Protein AF-X0SDC7-F1 (afdb_monomer_lite)

pLDDT: mean 95.37, std 5.28, range [56.97, 98.69]

Radius of gyration: 13.42 Å; chains: 1; bounding box: 31×27×34 Å

Organism: NCBI:txid412755

InterPro domains:
  IPR004017 Cysteine-rich domain [PF02754] (42-88)

Secondary structure (DSSP, 8-state):
-HHHHHHHTSSSS---SGGGGGGGTTSTT--TTTT--S--SEEE---HHHHH-TTTTHHHHHHHHHHHHTT--EEE-GGGPPP-STHHHH-

Foldseek 3Di:
DQVVLCVQQLARPVDHLLQQLVLLVVAPDRDPCSLADPDWPEEDQCARCCRPPVVNVVPVNVVVVVCVVVVGTYGYPRSNHGHPCVVVVVD

Structure (mmCIF, N/CA/C/O backbone):
data_AF-X0SDC7-F1
#
_entry.id   AF-X0SDC7-F1
#
loop_
_atom_site.group_PDB
_atom_site.id
_atom_site.type_symbol
_atom_site.label_atom_id
_atom_site.label_alt_id
_atom_site.label_comp_id
_atom_site.label_asym_id
_atom_site.label_entity_id
_atom_site.label_seq_id
_atom_site.pdbx_PDB_ins_code
_atom_site.Cartn_x
_atom_site.Cartn_y
_atom_site.Cartn_z
_atom_site.occupancy
_atom_site.B_iso_or_equiv
_atom_site.auth_seq_id
_atom_site.auth_comp_id
_atom_site.auth_asym_id
_atom_site.auth_atom_id
_atom_site.pdbx_PDB_model_num
ATOM 1 N N . MET A 1 1 ? 11.239 -4.201 -19.722 1.00 85.25 1 MET A N 1
ATOM 2 C CA . MET A 1 1 ? 10.273 -3.218 -19.196 1.00 85.25 1 MET A CA 1
ATOM 3 C C . MET A 1 1 ? 9.684 -3.689 -17.875 1.00 85.25 1 MET A C 1
ATOM 5 O O . MET A 1 1 ? 10.160 -3.212 -16.869 1.00 85.25 1 MET A O 1
ATOM 9 N N . ILE A 1 2 ? 8.761 -4.667 -17.816 1.00 92.00 2 ILE A N 1
ATOM 10 C CA . ILE A 1 2 ? 8.203 -5.118 -16.514 1.00 92.00 2 ILE A CA 1
ATOM 11 C C . ILE A 1 2 ? 9.281 -5.700 -15.582 1.00 92.00 2 ILE A C 1
ATOM 13 O O . ILE A 1 2 ? 9.286 -5.387 -14.401 1.00 92.00 2 ILE A O 1
ATOM 17 N N . ARG A 1 3 ? 10.197 -6.530 -16.105 1.00 93.50 3 ARG A N 1
ATOM 18 C CA . ARG A 1 3 ? 11.325 -7.068 -15.322 1.00 93.50 3 ARG A CA 1
ATOM 19 C C . ARG A 1 3 ? 12.192 -5.951 -14.742 1.00 93.50 3 ARG A C 1
ATOM 21 O O . ARG A 1 3 ? 12.396 -5.934 -13.540 1.00 93.50 3 ARG A O 1
ATOM 28 N N . ASP A 1 4 ? 12.645 -5.041 -15.597 1.00 95.12 4 ASP A N 1
ATOM 29 C CA . ASP A 1 4 ? 13.520 -3.931 -15.205 1.00 95.12 4 ASP A CA 1
ATOM 30 C C . ASP A 1 4 ? 12.834 -3.044 -14.147 1.00 95.12 4 ASP A C 1
ATOM 32 O O . ASP A 1 4 ? 13.408 -2.792 -13.095 1.00 95.12 4 ASP A O 1
ATOM 36 N N . ASN A 1 5 ? 11.554 -2.697 -14.346 1.00 95.62 5 ASN A N 1
ATOM 37 C CA . ASN A 1 5 ? 10.773 -1.945 -13.358 1.00 95.62 5 ASN A CA 1
ATOM 38 C C . ASN A 1 5 ? 10.706 -2.673 -12.007 1.00 95.62 5 ASN A C 1
ATOM 40 O O . ASN A 1 5 ? 10.834 -2.042 -10.964 1.00 95.62 5 ASN A O 1
ATOM 44 N N . LEU A 1 6 ? 10.528 -3.996 -12.004 1.00 94.25 6 LEU A N 1
ATOM 45 C CA . LEU A 1 6 ? 10.484 -4.781 -10.769 1.00 94.25 6 LEU A CA 1
ATOM 46 C C . LEU A 1 6 ? 11.840 -4.856 -10.060 1.00 94.25 6 LEU A C 1
ATOM 48 O O . LEU A 1 6 ? 11.858 -4.931 -8.837 1.00 94.25 6 LEU A O 1
ATOM 52 N N . GLU A 1 7 ? 12.947 -4.851 -10.801 1.00 93.50 7 GLU A N 1
ATOM 53 C CA . GLU A 1 7 ? 14.302 -4.840 -10.238 1.00 93.50 7 GLU A CA 1
ATOM 54 C C . GLU A 1 7 ? 14.668 -3.473 -9.636 1.00 93.50 7 GLU A C 1
ATOM 56 O O . GLU A 1 7 ? 15.393 -3.425 -8.646 1.00 93.50 7 GLU A O 1
ATOM 61 N N . GLU A 1 8 ? 14.158 -2.376 -10.204 1.00 94.31 8 GLU A N 1
ATOM 62 C CA . GLU A 1 8 ? 14.486 -1.009 -9.769 1.00 94.31 8 GLU A CA 1
ATOM 63 C C . GLU A 1 8 ? 13.490 -0.443 -8.743 1.00 94.31 8 GLU A C 1
ATOM 65 O O . GLU A 1 8 ? 13.889 0.102 -7.718 1.00 94.31 8 GLU A O 1
ATOM 70 N N . SER A 1 9 ? 12.190 -0.587 -9.008 1.00 95.38 9 SER A N 1
ATOM 71 C CA . SER A 1 9 ? 11.093 0.069 -8.271 1.00 95.38 9 SER A CA 1
ATOM 72 C C . SER A 1 9 ? 10.196 -0.899 -7.497 1.00 95.38 9 SER A C 1
ATOM 74 O O . SER A 1 9 ? 9.279 -0.482 -6.793 1.00 95.38 9 SER A O 1
AT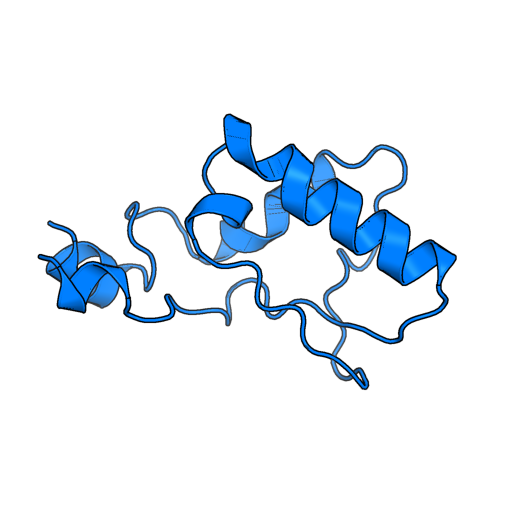OM 76 N N . HIS A 1 10 ? 10.421 -2.210 -7.639 1.00 96.12 10 HIS A N 1
ATOM 77 C CA . HIS A 1 10 ? 9.629 -3.262 -6.988 1.00 96.12 10 HIS A CA 1
ATOM 78 C C . HIS A 1 10 ? 8.130 -3.246 -7.354 1.00 96.12 10 HIS A C 1
ATOM 80 O O . HIS A 1 10 ? 7.321 -3.966 -6.759 1.00 96.12 10 HIS A O 1
ATOM 86 N N . ASN A 1 11 ? 7.741 -2.488 -8.384 1.00 96.12 11 ASN A N 1
ATOM 87 C CA . ASN A 1 11 ? 6.389 -2.418 -8.921 1.00 96.12 11 ASN A CA 1
ATOM 88 C C . ASN A 1 11 ? 6.396 -2.471 -10.459 1.00 96.12 11 ASN A C 1
ATOM 90 O O . ASN A 1 11 ? 7.437 -2.431 -11.109 1.00 96.12 11 ASN A O 1
ATOM 94 N N . VAL A 1 12 ? 5.220 -2.652 -11.062 1.00 95.38 12 VAL A N 1
ATOM 95 C CA . VAL A 1 12 ? 5.107 -2.863 -12.519 1.00 95.38 12 VAL A CA 1
ATOM 96 C C . VAL A 1 12 ? 5.159 -1.570 -13.326 1.00 95.38 12 VAL A C 1
ATOM 98 O O . VAL A 1 12 ? 5.392 -1.624 -14.534 1.00 95.38 12 VAL A O 1
ATOM 101 N N . PHE A 1 13 ? 4.913 -0.430 -12.683 1.00 94.94 13 PHE A N 1
ATOM 102 C CA . PHE A 1 13 ? 4.738 0.863 -13.334 1.00 94.94 13 PHE A CA 1
ATOM 103 C C . PHE A 1 13 ? 6.032 1.683 -13.365 1.00 94.94 13 PHE A C 1
ATOM 105 O O . PHE A 1 13 ? 6.169 2.521 -14.248 1.00 94.94 13 PHE A O 1
ATOM 112 N N . GLY A 1 14 ? 7.012 1.365 -12.512 1.00 95.50 14 GLY A N 1
ATOM 113 C CA . GLY A 1 14 ? 8.240 2.155 -12.398 1.00 95.50 14 GLY A CA 1
ATOM 114 C C . GLY A 1 14 ? 8.066 3.413 -11.543 1.00 95.50 14 GLY A C 1
ATOM 115 O O . GLY A 1 14 ? 8.922 4.287 -11.606 1.00 95.50 14 GLY A O 1
ATOM 116 N N . GLU A 1 15 ? 6.962 3.509 -10.797 1.00 96.44 15 GLU A N 1
ATOM 117 C CA . GLU A 1 15 ? 6.686 4.621 -9.876 1.00 96.44 15 GLU A CA 1
ATOM 118 C C . GLU A 1 15 ? 7.526 4.490 -8.602 1.00 96.44 15 GLU A C 1
ATOM 120 O O . GLU A 1 15 ? 8.058 3.410 -8.317 1.00 96.44 15 GLU A O 1
ATOM 125 N N . ASP A 1 16 ? 7.617 5.560 -7.816 1.00 96.56 16 ASP A N 1
ATOM 126 C CA . ASP A 1 16 ? 8.258 5.495 -6.506 1.00 96.56 16 ASP A CA 1
ATOM 127 C C . ASP A 1 16 ? 7.462 4.565 -5.569 1.00 96.56 16 ASP A C 1
ATOM 129 O O . ASP A 1 16 ? 6.224 4.543 -5.564 1.00 96.56 16 ASP A O 1
ATOM 133 N N . ASN A 1 17 ? 8.161 3.735 -4.790 1.00 94.75 17 ASN A N 1
ATOM 134 C CA . ASN A 1 17 ? 7.487 2.851 -3.843 1.00 94.75 17 ASN A CA 1
ATOM 135 C C . ASN A 1 17 ? 6.978 3.616 -2.612 1.00 94.75 17 ASN A C 1
ATOM 137 O O . ASN A 1 17 ? 6.014 3.156 -2.001 1.00 94.75 17 ASN A O 1
ATOM 141 N N . GLU A 1 18 ? 7.541 4.793 -2.312 1.00 95.50 18 GLU A N 1
ATOM 142 C CA . GLU A 1 18 ? 7.038 5.706 -1.272 1.00 95.50 18 GLU A CA 1
ATOM 143 C C . GLU A 1 18 ? 5.585 6.142 -1.562 1.00 95.50 18 GLU A C 1
ATOM 145 O O . GLU A 1 18 ? 4.745 6.167 -0.662 1.00 95.50 18 GLU A O 1
ATOM 150 N N . GLU A 1 19 ? 5.234 6.337 -2.839 1.00 95.44 19 GLU A N 1
ATOM 151 C CA . GLU A 1 19 ? 3.900 6.787 -3.276 1.00 95.44 19 GLU A CA 1
ATOM 152 C C . GLU A 1 19 ? 2.811 5.694 -3.155 1.00 95.44 19 GLU A C 1
ATOM 154 O O . GLU A 1 19 ? 1.620 5.917 -3.390 1.00 95.44 19 GLU A O 1
ATOM 159 N N . ARG A 1 20 ? 3.179 4.460 -2.787 1.00 96.75 20 ARG A N 1
ATOM 160 C CA . ARG A 1 20 ? 2.285 3.294 -2.871 1.00 96.75 20 ARG A CA 1
ATOM 161 C C . ARG A 1 20 ? 1.019 3.403 -2.018 1.00 96.75 20 ARG A C 1
ATOM 163 O O . ARG A 1 20 ? -0.005 2.803 -2.360 1.00 96.75 20 ARG A O 1
ATOM 170 N N . ALA A 1 21 ? 1.096 4.097 -0.887 1.00 97.44 21 ALA A N 1
ATOM 171 C CA . ALA A 1 21 ? -0.029 4.279 0.028 1.00 97.44 21 ALA A CA 1
ATOM 172 C C . ALA A 1 21 ? -0.741 5.632 -0.140 1.00 97.44 21 ALA A C 1
ATOM 174 O O . ALA A 1 21 ? -1.716 5.877 0.566 1.00 97.44 21 ALA A O 1
ATOM 175 N N . GLU A 1 22 ? -0.323 6.484 -1.082 1.00 96.38 22 GLU A N 1
ATOM 176 C CA . GLU A 1 22 ? -0.873 7.842 -1.239 1.00 96.38 22 GLU A CA 1
ATOM 177 C C . GLU A 1 22 ? -2.358 7.863 -1.603 1.00 96.38 22 GLU A C 1
ATOM 179 O O . GLU A 1 22 ? -3.062 8.813 -1.283 1.00 96.38 22 GLU A O 1
ATOM 184 N N . TRP A 1 23 ? -2.891 6.782 -2.180 1.00 96.88 23 TRP A N 1
ATOM 185 C CA . TRP A 1 23 ? -4.330 6.653 -2.433 1.00 96.88 23 TRP A CA 1
ATOM 186 C C . TRP A 1 23 ? -5.186 6.797 -1.162 1.00 96.88 23 TRP A C 1
ATOM 188 O O . TRP A 1 23 ? -6.380 7.082 -1.255 1.00 96.88 23 TRP A O 1
ATOM 198 N N . VAL A 1 24 ? -4.606 6.593 0.028 1.00 97.69 24 VAL A N 1
ATOM 199 C CA . VAL A 1 24 ? -5.286 6.829 1.308 1.00 97.69 24 VAL A CA 1
ATOM 200 C C . VAL A 1 24 ? -5.599 8.317 1.497 1.00 97.69 24 VAL A C 1
ATOM 202 O O . VAL A 1 24 ? -6.619 8.647 2.095 1.00 97.69 24 VAL A O 1
ATOM 205 N N . GLU A 1 25 ? -4.786 9.222 0.951 1.00 94.56 25 GLU A N 1
ATOM 206 C CA . GLU A 1 25 ? -5.000 10.673 1.030 1.00 94.56 25 GLU A CA 1
ATOM 207 C C . GLU A 1 25 ? -6.242 11.130 0.251 1.00 94.56 25 GLU A C 1
ATOM 209 O O . GLU A 1 25 ? -6.869 12.130 0.606 1.00 94.56 25 GLU A O 1
ATOM 214 N N . ASP A 1 26 ? -6.652 10.362 -0.763 1.00 93.38 26 ASP A N 1
ATOM 215 C CA . ASP A 1 26 ? -7.883 10.600 -1.524 1.00 93.38 26 ASP A CA 1
ATOM 216 C C . ASP A 1 26 ? -9.152 10.168 -0.763 1.00 93.38 26 ASP A C 1
ATOM 218 O O . ASP A 1 26 ? -10.280 10.408 -1.219 1.00 93.38 26 ASP A O 1
ATOM 222 N N . MET A 1 27 ? -9.009 9.526 0.402 1.00 95.81 27 MET A N 1
ATOM 223 C CA . MET A 1 27 ? -10.145 9.144 1.233 1.00 95.81 27 MET A CA 1
ATOM 224 C C . MET A 1 27 ? -10.759 10.358 1.923 1.00 95.81 27 MET A C 1
ATOM 226 O O . MET A 1 27 ? -10.081 11.209 2.494 1.00 95.81 27 MET A O 1
ATOM 230 N N . ARG A 1 28 ? -12.095 10.396 1.958 1.00 93.12 28 ARG A N 1
ATOM 231 C CA . ARG A 1 28 ? -12.840 11.462 2.641 1.00 93.12 28 ARG A CA 1
ATOM 232 C C . ARG A 1 28 ? -12.507 11.551 4.133 1.00 93.12 28 ARG A C 1
ATOM 234 O O . ARG A 1 28 ? -12.438 12.653 4.669 1.00 93.12 28 ARG A O 1
ATOM 241 N N . ASP A 1 29 ? -12.354 10.396 4.771 1.00 92.75 29 ASP A N 1
ATOM 242 C CA . ASP A 1 29 ? -12.144 10.245 6.209 1.00 92.75 29 ASP A CA 1
ATOM 243 C C . ASP A 1 29 ? -10.832 9.475 6.471 1.00 92.75 29 ASP A C 1
ATOM 245 O O . ASP A 1 29 ? -10.798 8.516 7.240 1.00 92.75 29 ASP A O 1
ATOM 249 N N . ALA A 1 30 ? -9.753 9.872 5.783 1.00 95.00 30 ALA A N 1
ATOM 250 C CA . ALA A 1 30 ? -8.431 9.260 5.917 1.00 95.00 30 ALA A CA 1
ATOM 251 C C . ALA A 1 30 ? -7.908 9.348 7.368 1.00 95.00 30 ALA A C 1
ATOM 253 O O . ALA A 1 30 ? -7.924 10.433 7.962 1.00 95.00 30 ALA A O 1
ATOM 254 N N . PRO A 1 31 ? -7.411 8.249 7.96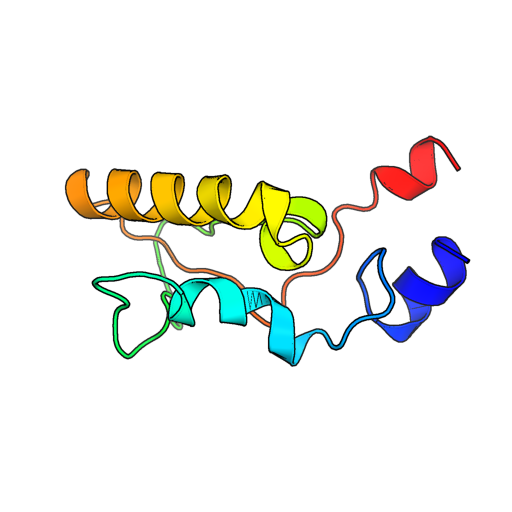4 1.00 94.44 31 PRO A N 1
ATOM 255 C CA . PRO A 1 31 ? -6.805 8.310 9.286 1.00 94.44 31 PRO A CA 1
ATOM 256 C C . PRO A 1 31 ? -5.412 8.953 9.231 1.00 94.44 31 PRO A C 1
ATOM 258 O O . PRO A 1 31 ? -4.659 8.732 8.289 1.00 94.44 31 PRO A O 1
ATOM 261 N N . GLU A 1 32 ? -5.008 9.659 10.293 1.00 93.62 32 GLU A N 1
ATOM 262 C CA . GLU A 1 32 ? -3.699 10.347 10.353 1.00 93.62 32 GLU A CA 1
ATOM 263 C C . GLU A 1 32 ? -2.492 9.418 10.145 1.00 93.62 32 GLU A C 1
ATOM 265 O O . GLU A 1 32 ? -1.448 9.852 9.672 1.00 93.62 32 GLU A O 1
ATOM 270 N N . HIS A 1 33 ? -2.626 8.140 10.503 1.00 93.69 33 HIS A N 1
ATOM 271 C CA . HIS A 1 33 ? -1.568 7.141 10.350 1.00 93.69 33 HIS A CA 1
ATOM 272 C C . HIS A 1 33 ? -1.576 6.453 8.974 1.00 93.69 33 HIS A C 1
ATOM 274 O O . HIS A 1 33 ? -0.812 5.515 8.768 1.00 93.69 33 HIS A O 1
ATOM 280 N N . GLY A 1 34 ? -2.470 6.840 8.055 1.00 96.62 34 GLY A N 1
ATOM 281 C CA . GLY A 1 34 ? -2.523 6.298 6.694 1.00 96.62 34 GLY A CA 1
ATOM 282 C C . GLY A 1 34 ? -2.758 4.783 6.611 1.00 96.62 34 GLY A C 1
ATOM 283 O O . GLY A 1 34 ? -2.376 4.159 5.630 1.00 96.62 34 GLY A O 1
ATOM 284 N N . TYR A 1 35 ? -3.321 4.168 7.659 1.00 97.62 35 TYR A N 1
ATOM 285 C CA . TYR A 1 35 ? -3.387 2.710 7.856 1.00 97.62 35 TYR A CA 1
ATOM 286 C C . TYR A 1 35 ? -2.033 1.989 7.920 1.00 97.62 35 TYR A C 1
ATOM 288 O O . TYR A 1 35 ? -1.994 0.762 7.838 1.00 97.62 35 TYR A O 1
ATOM 296 N N . ILE A 1 36 ? -0.928 2.706 8.117 1.00 97.56 36 ILE A N 1
ATOM 297 C CA . ILE A 1 36 ? 0.395 2.124 8.344 1.00 97.56 36 ILE A CA 1
ATOM 298 C C . ILE A 1 36 ? 0.634 2.074 9.856 1.00 97.56 36 ILE A C 1
ATOM 300 O O . ILE A 1 36 ? 0.770 3.095 10.530 1.00 97.56 36 ILE A O 1
ATOM 304 N N . LYS A 1 37 ? 0.643 0.862 10.408 1.00 97.19 37 LYS A N 1
ATOM 305 C CA . LYS A 1 37 ? 0.892 0.568 11.823 1.00 97.19 37 LYS A CA 1
ATOM 306 C C . LYS A 1 37 ? 2.120 -0.330 11.945 1.00 97.19 37 LYS A C 1
ATOM 308 O O . LYS A 1 37 ? 2.386 -1.148 11.072 1.00 97.19 37 LYS A O 1
ATOM 313 N N . GLU A 1 38 ? 2.822 -0.247 13.074 1.00 96.19 38 GLU A N 1
ATOM 314 C CA . GLU A 1 38 ? 3.943 -1.154 13.378 1.00 96.19 38 GLU A CA 1
ATOM 315 C C . GLU A 1 38 ? 3.487 -2.624 13.462 1.00 96.19 38 GLU A C 1
ATOM 317 O O . GLU A 1 38 ? 4.221 -3.538 13.091 1.00 96.19 38 GLU A O 1
ATOM 322 N N . GLN A 1 39 ? 2.256 -2.858 13.931 1.00 96.50 39 GLN A N 1
ATOM 323 C CA . GLN A 1 39 ? 1.672 -4.186 14.065 1.00 96.50 39 GLN A CA 1
ATOM 324 C C . GLN A 1 39 ? 0.150 -4.136 13.886 1.00 96.50 39 GLN A C 1
ATOM 326 O O . GLN A 1 39 ? -0.502 -3.189 14.325 1.00 96.50 39 GLN A O 1
ATOM 331 N N . ALA A 1 40 ? -0.398 -5.189 13.280 1.00 98.12 40 ALA A N 1
ATOM 332 C CA . ALA A 1 40 ? -1.826 -5.485 13.224 1.00 98.12 40 ALA A CA 1
ATOM 333 C C . ALA A 1 40 ? -2.045 -7.004 13.084 1.00 98.12 40 ALA A C 1
ATOM 335 O O . ALA A 1 40 ? -1.107 -7.738 12.753 1.00 98.12 40 ALA A O 1
ATOM 336 N N . GLU A 1 41 ? -3.266 -7.493 13.308 1.00 98.38 41 GLU A N 1
ATOM 337 C CA . GLU A 1 41 ? -3.613 -8.906 13.066 1.00 98.38 41 GLU A CA 1
ATOM 338 C C . GLU A 1 41 ? -3.607 -9.277 11.574 1.00 98.38 41 GLU A C 1
ATOM 340 O O . GLU A 1 41 ? -3.291 -10.413 11.210 1.00 98.38 41 GLU A O 1
ATOM 345 N N . VAL A 1 42 ? -3.954 -8.322 10.708 1.00 98.44 42 VAL A N 1
ATOM 346 C CA . VAL A 1 42 ? -4.051 -8.506 9.257 1.00 98.44 42 VAL A CA 1
ATOM 347 C C . VAL A 1 42 ? -3.128 -7.534 8.532 1.00 98.44 42 VAL A C 1
ATOM 349 O O . VAL A 1 42 ? -3.075 -6.347 8.836 1.00 98.44 42 VAL A O 1
ATOM 352 N N . VAL A 1 43 ? -2.440 -8.023 7.504 1.00 98.31 43 VAL A N 1
ATOM 353 C CA . VAL A 1 43 ? -1.761 -7.164 6.531 1.00 98.31 43 VAL A CA 1
ATOM 354 C C . VAL A 1 43 ? -2.604 -7.121 5.265 1.00 98.31 4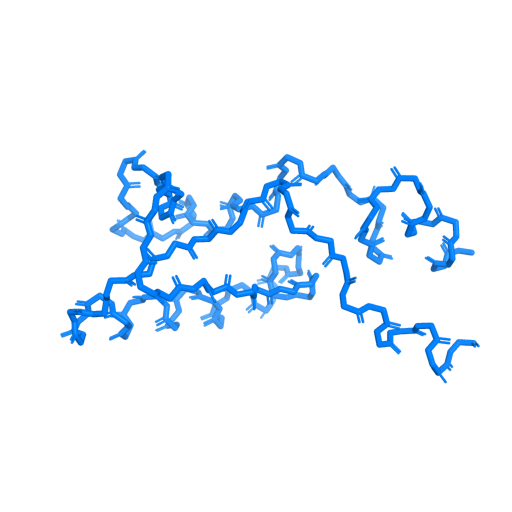3 VAL A C 1
ATOM 356 O O . VAL A 1 43 ? -2.844 -8.161 4.645 1.00 98.31 43 VAL A O 1
ATOM 359 N N . TYR A 1 44 ? -3.052 -5.930 4.872 1.00 98.44 44 TYR A N 1
ATOM 360 C CA . TYR A 1 44 ? -3.701 -5.742 3.583 1.00 98.44 44 TYR A CA 1
ATOM 361 C C . TYR A 1 44 ? -2.647 -5.469 2.505 1.00 98.44 44 TYR A C 1
ATOM 363 O O . TYR A 1 44 ? -2.116 -4.368 2.378 1.00 98.44 44 TYR A O 1
ATOM 371 N N . PHE A 1 45 ? -2.365 -6.507 1.718 1.00 98.19 45 PHE A N 1
ATOM 372 C CA . PHE A 1 45 ? -1.541 -6.416 0.519 1.00 98.19 45 PHE A CA 1
ATOM 373 C C . PHE A 1 45 ? -2.369 -5.819 -0.633 1.00 98.19 45 PHE A C 1
ATOM 375 O O . PHE A 1 45 ? -3.242 -6.489 -1.195 1.00 98.19 45 PHE A O 1
ATOM 382 N N . THR A 1 46 ? -2.116 -4.557 -0.967 1.00 97.69 46 THR A N 1
ATOM 383 C CA . THR A 1 46 ? -2.891 -3.765 -1.933 1.00 97.69 46 THR A CA 1
ATOM 384 C C . THR A 1 46 ? -2.600 -4.202 -3.369 1.00 97.69 46 THR A C 1
ATOM 386 O O . THR A 1 46 ? -3.512 -4.355 -4.186 1.00 97.69 46 THR A O 1
ATOM 389 N N . GLY A 1 47 ? -1.332 -4.473 -3.675 1.00 97.44 47 GLY A N 1
ATOM 390 C CA . GLY A 1 47 ? -0.858 -4.806 -5.011 1.00 97.44 47 GLY A CA 1
ATOM 391 C C . GLY A 1 47 ? -0.728 -3.581 -5.921 1.00 97.44 47 GLY A C 1
ATOM 392 O O . GLY A 1 47 ? -1.322 -2.528 -5.699 1.00 97.44 47 GLY A O 1
ATOM 393 N N . CYS A 1 48 ? 0.048 -3.720 -7.001 1.00 96.94 48 CYS A N 1
ATOM 394 C CA . CYS A 1 48 ? 0.461 -2.561 -7.798 1.00 96.94 48 CYS A CA 1
ATOM 395 C C . CYS A 1 48 ? -0.710 -1.833 -8.472 1.00 96.94 48 CYS A C 1
ATOM 397 O O . CYS A 1 48 ? -0.763 -0.612 -8.446 1.00 96.94 48 CYS A O 1
ATOM 399 N N . VAL A 1 49 ? -1.651 -2.560 -9.087 1.00 96.62 49 VAL A N 1
ATOM 400 C CA . VAL A 1 49 ? -2.742 -1.924 -9.852 1.00 96.62 49 VAL A CA 1
ATOM 401 C C . VAL A 1 49 ? -3.648 -1.099 -8.944 1.00 96.62 49 VAL A C 1
ATOM 403 O O . VAL A 1 49 ? -4.007 0.013 -9.305 1.00 96.62 49 VAL A O 1
ATOM 406 N N . ALA A 1 50 ? -4.017 -1.631 -7.779 1.00 97.31 50 ALA A N 1
ATOM 407 C CA . ALA A 1 50 ? -4.883 -0.924 -6.844 1.00 97.31 50 ALA A CA 1
ATOM 408 C C . ALA A 1 50 ? -4.185 0.290 -6.216 1.00 97.31 50 ALA A C 1
ATOM 410 O O . ALA A 1 50 ? -4.840 1.309 -6.034 1.00 97.31 50 ALA A O 1
ATOM 411 N N . ALA A 1 51 ? -2.880 0.187 -5.944 1.00 97.31 51 ALA A N 1
ATOM 412 C CA . ALA A 1 51 ? -2.094 1.272 -5.368 1.00 97.31 51 ALA A CA 1
ATOM 413 C C . ALA A 1 51 ? -1.892 2.444 -6.344 1.00 97.31 51 ALA A C 1
ATOM 415 O O . ALA A 1 51 ? -2.179 3.586 -6.002 1.00 97.31 51 ALA A O 1
ATOM 416 N N . TYR A 1 52 ? -1.450 2.156 -7.573 1.00 96.31 52 TYR A N 1
ATOM 417 C CA . TYR A 1 52 ? -0.948 3.190 -8.488 1.00 96.31 52 TYR A CA 1
ATOM 418 C C . TYR A 1 52 ? -1.906 3.594 -9.602 1.00 96.31 52 TYR A C 1
ATOM 420 O O . TYR A 1 52 ? -1.752 4.666 -10.175 1.00 96.31 52 TYR A O 1
ATOM 428 N N . PHE A 1 53 ? -2.867 2.748 -9.989 1.00 95.62 53 PHE A N 1
ATOM 429 C CA . PHE A 1 53 ? -3.721 3.066 -11.132 1.00 95.62 53 PHE A CA 1
ATOM 430 C C . PHE A 1 53 ? -4.969 3.832 -10.669 1.00 95.62 53 PHE A C 1
ATOM 432 O O . PHE A 1 53 ? -5.850 3.213 -10.064 1.00 95.62 53 PHE A O 1
ATOM 439 N N . PRO A 1 54 ? -5.144 5.131 -11.002 1.00 93.81 54 PRO A N 1
ATOM 440 C CA . PRO A 1 54 ? -6.187 5.955 -10.375 1.00 93.81 54 PRO A CA 1
ATOM 441 C C . PRO A 1 54 ? -7.614 5.440 -10.597 1.00 93.81 54 PRO A C 1
ATOM 443 O O . PRO A 1 54 ? -8.483 5.528 -9.734 1.00 93.81 54 PRO A O 1
ATOM 446 N N . LEU A 1 55 ? -7.871 4.802 -11.745 1.00 95.75 55 LEU A N 1
ATOM 447 C CA . LEU A 1 55 ? -9.183 4.206 -12.031 1.00 95.75 55 LEU A CA 1
ATOM 448 C C . LEU A 1 55 ? -9.512 2.995 -11.136 1.00 95.75 55 LEU A C 1
ATOM 450 O O . LEU A 1 55 ? -10.685 2.613 -11.033 1.00 95.75 55 LEU A O 1
ATOM 454 N N . ALA A 1 56 ? -8.499 2.383 -10.519 1.00 97.12 56 ALA A N 1
ATOM 455 C CA . ALA A 1 56 ? -8.622 1.242 -9.622 1.00 97.12 56 ALA A CA 1
ATOM 456 C C . ALA A 1 56 ? -8.623 1.628 -8.133 1.00 97.12 56 ALA A C 1
ATOM 458 O O . ALA A 1 56 ? -9.171 0.855 -7.355 1.00 97.12 56 ALA A O 1
ATOM 459 N N . GLN A 1 57 ? -8.112 2.802 -7.738 1.00 96.94 57 GLN A N 1
ATOM 460 C CA . GLN A 1 57 ? -7.963 3.223 -6.328 1.00 96.94 57 GLN A CA 1
ATOM 461 C C . GLN A 1 57 ? -9.280 3.279 -5.532 1.00 96.94 57 GLN A C 1
ATOM 463 O O . GLN A 1 57 ? -9.297 3.070 -4.324 1.00 96.94 57 GLN A O 1
ATOM 468 N N . LYS A 1 58 ? -10.433 3.404 -6.199 1.00 97.06 58 LYS A N 1
ATOM 469 C CA . LYS A 1 58 ? -11.745 3.226 -5.544 1.00 97.06 58 LYS A CA 1
ATOM 470 C C . LYS A 1 58 ? -11.939 1.845 -4.888 1.00 97.06 58 LYS A C 1
ATOM 472 O O . LYS A 1 58 ? -12.815 1.693 -4.045 1.00 97.06 58 LYS A O 1
ATOM 477 N N . ILE A 1 59 ? -11.192 0.828 -5.323 1.00 98.00 59 ILE A N 1
ATOM 478 C CA . ILE A 1 59 ? -11.261 -0.546 -4.809 1.00 98.00 59 ILE A CA 1
ATOM 479 C C . ILE A 1 59 ? -10.596 -0.653 -3.428 1.00 98.00 59 ILE A C 1
ATOM 481 O O . ILE A 1 59 ? -11.296 -1.074 -2.507 1.00 98.00 59 ILE A O 1
ATOM 485 N N . PRO A 1 60 ? -9.305 -0.298 -3.245 1.00 98.06 60 PRO A N 1
ATOM 486 C CA . PRO A 1 60 ? -8.677 -0.346 -1.928 1.00 98.06 60 PRO A CA 1
ATOM 487 C C . PRO A 1 60 ? -9.364 0.590 -0.932 1.00 98.06 60 PRO A C 1
ATOM 489 O O . PRO A 1 60 ? -9.605 0.150 0.187 1.00 98.06 60 PRO A O 1
ATOM 492 N N . ILE A 1 61 ? -9.799 1.788 -1.357 1.00 98.19 61 ILE A N 1
ATOM 493 C CA . ILE A 1 61 ? -10.591 2.716 -0.524 1.00 98.19 61 ILE A CA 1
ATOM 494 C C . ILE A 1 61 ? -11.840 2.024 0.035 1.00 98.19 61 ILE A C 1
ATOM 496 O O . ILE A 1 61 ? -12.023 1.947 1.247 1.00 98.19 61 ILE A O 1
ATOM 500 N N . ALA A 1 62 ? -12.672 1.442 -0.833 1.00 98.06 62 ALA A N 1
ATOM 501 C CA . ALA A 1 62 ? -13.884 0.758 -0.388 1.00 98.06 62 ALA A CA 1
ATOM 502 C C . ALA A 1 62 ? -13.580 -0.445 0.522 1.00 98.06 62 ALA A C 1
ATOM 504 O O . ALA A 1 62 ? -14.356 -0.752 1.427 1.00 98.06 62 ALA A O 1
ATOM 505 N N . LEU A 1 63 ? -12.468 -1.150 0.290 1.00 98.38 63 LEU A N 1
ATOM 506 C CA . LEU A 1 63 ? -12.087 -2.290 1.118 1.00 98.38 63 LEU A CA 1
ATOM 507 C C . LEU A 1 63 ? -11.669 -1.858 2.529 1.00 98.38 63 LEU A C 1
ATOM 509 O O . LEU A 1 63 ? -12.125 -2.480 3.489 1.00 98.38 63 LEU A O 1
ATOM 513 N N . VAL A 1 64 ? -10.850 -0.811 2.671 1.00 98.00 64 VAL A N 1
ATOM 514 C CA . VAL A 1 64 ? -10.447 -0.319 3.999 1.00 98.00 64 VAL A CA 1
ATOM 515 C C . VAL A 1 64 ? -11.622 0.270 4.770 1.00 98.00 64 VAL A C 1
ATOM 517 O O . VAL A 1 64 ? -11.761 -0.027 5.951 1.00 98.00 64 VAL A O 1
ATOM 520 N N . GLU A 1 65 ? -12.547 0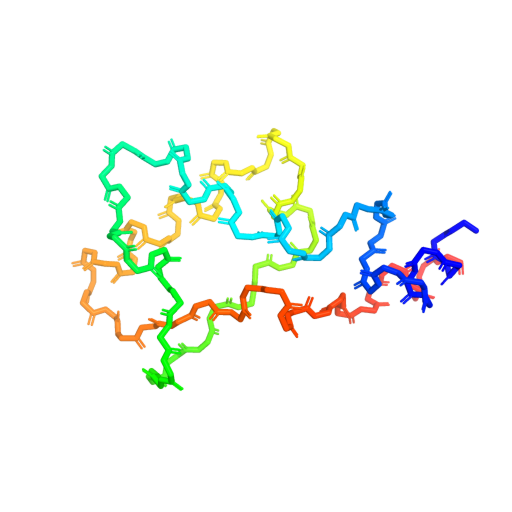.967 4.103 1.00 97.56 65 GLU A N 1
ATOM 521 C CA . GLU A 1 65 ? -13.789 1.446 4.728 1.00 97.56 65 GLU A CA 1
ATOM 522 C C . GLU A 1 65 ? -14.648 0.288 5.270 1.00 97.56 65 GLU A C 1
ATOM 524 O O . GLU A 1 65 ? -15.209 0.373 6.365 1.00 97.56 65 GLU A O 1
ATOM 529 N N . ILE A 1 66 ? -14.743 -0.826 4.530 1.00 98.19 66 ILE A N 1
ATOM 530 C CA . ILE A 1 66 ? -15.448 -2.034 4.989 1.00 98.19 66 ILE A CA 1
ATOM 531 C C . ILE A 1 66 ? -14.723 -2.673 6.180 1.00 98.19 66 ILE A C 1
ATOM 533 O O . ILE A 1 66 ? -15.382 -3.103 7.129 1.00 98.19 66 ILE A O 1
ATOM 537 N N . MET A 1 67 ? -13.391 -2.759 6.137 1.00 98.25 67 MET A N 1
ATOM 538 C CA . MET A 1 67 ? -12.590 -3.324 7.227 1.00 98.25 67 MET A CA 1
ATOM 539 C C . MET A 1 67 ? -12.705 -2.488 8.506 1.00 98.25 67 MET A C 1
ATOM 541 O O . MET A 1 67 ? -12.924 -3.061 9.574 1.00 98.25 67 MET A O 1
ATOM 545 N N . ASP A 1 68 ? -12.672 -1.162 8.393 1.00 97.00 68 ASP A N 1
ATOM 546 C CA . ASP A 1 68 ? -12.894 -0.237 9.506 1.00 97.00 68 ASP A CA 1
ATOM 547 C C . ASP A 1 68 ? -14.291 -0.383 10.100 1.00 97.00 68 ASP A C 1
ATOM 549 O O . ASP A 1 68 ? -14.442 -0.560 11.310 1.00 97.00 68 ASP A O 1
ATOM 553 N N . ALA A 1 69 ? -15.328 -0.384 9.256 1.00 97.62 69 ALA A N 1
ATOM 554 C CA . ALA A 1 69 ? -16.702 -0.601 9.703 1.00 97.62 69 ALA A CA 1
ATOM 555 C C . ALA A 1 69 ? -16.889 -1.979 10.366 1.00 97.62 69 ALA A C 1
ATOM 557 O O . ALA A 1 69 ? -17.739 -2.141 11.245 1.00 97.62 69 ALA A O 1
ATOM 558 N N . GLY A 1 70 ? -16.094 -2.970 9.952 1.00 98.12 70 GLY A N 1
ATOM 559 C CA . GLY A 1 70 ? -16.048 -4.310 10.529 1.00 98.12 70 GLY A CA 1
ATOM 560 C C . GLY A 1 70 ? -15.180 -4.443 11.784 1.00 98.12 70 GLY A C 1
ATOM 561 O O . GLY A 1 70 ? -15.209 -5.505 12.405 1.00 98.12 70 GLY A O 1
ATOM 562 N N . GLY A 1 71 ? -14.427 -3.407 12.168 1.00 97.88 71 GLY A N 1
ATOM 563 C CA . GLY A 1 71 ? -13.503 -3.446 13.303 1.00 97.88 71 GLY A CA 1
ATOM 564 C C . GLY A 1 71 ? -12.315 -4.392 13.101 1.00 97.88 71 GLY A C 1
ATOM 565 O O . GLY A 1 71 ? -11.820 -4.960 14.073 1.00 97.88 71 GLY A O 1
ATOM 566 N N . VAL A 1 72 ? -11.887 -4.606 11.854 1.00 98.50 72 VAL A N 1
ATOM 567 C CA . VAL A 1 72 ? -10.712 -5.427 11.540 1.00 98.50 72 VAL A CA 1
ATOM 568 C C . VAL A 1 72 ? -9.455 -4.668 11.957 1.00 98.50 72 VAL A C 1
ATOM 570 O O . VAL A 1 72 ? -9.249 -3.531 11.539 1.00 98.50 72 VAL A O 1
ATOM 573 N N . ASP A 1 73 ? -8.580 -5.294 12.742 1.00 98.31 73 ASP A N 1
ATOM 574 C CA . ASP A 1 73 ? -7.255 -4.733 12.995 1.00 98.31 73 ASP A CA 1
ATOM 575 C C . ASP A 1 73 ? -6.310 -5.080 11.841 1.00 98.31 73 ASP A C 1
ATOM 577 O O . ASP A 1 73 ? -5.746 -6.176 11.782 1.00 98.31 73 ASP A O 1
ATOM 581 N N . PHE A 1 74 ? -6.164 -4.147 10.900 1.00 98.69 74 PHE A N 1
ATOM 582 C CA . PHE A 1 74 ? -5.265 -4.293 9.759 1.00 98.69 74 PHE A CA 1
ATOM 583 C C . PHE A 1 74 ? -4.216 -3.180 9.674 1.00 98.69 74 PHE A C 1
ATOM 585 O O . PHE A 1 74 ? -4.376 -2.102 10.257 1.00 98.69 74 PHE A O 1
ATOM 592 N N . THR A 1 75 ? -3.153 -3.462 8.920 1.00 98.62 75 THR A N 1
ATOM 593 C CA . THR A 1 75 ? -2.152 -2.495 8.463 1.00 98.62 75 THR A CA 1
ATOM 594 C C . THR A 1 75 ? -1.887 -2.657 6.969 1.00 98.62 75 THR A C 1
ATOM 596 O O . THR A 1 75 ? -2.001 -3.757 6.420 1.00 98.62 75 THR A O 1
ATOM 599 N N . LEU A 1 76 ? -1.498 -1.568 6.317 1.00 98.50 76 LEU A N 1
ATOM 600 C CA . LEU A 1 76 ? -0.817 -1.583 5.028 1.00 98.50 76 LEU A CA 1
ATOM 601 C C . LEU A 1 76 ? 0.683 -1.821 5.235 1.00 98.50 76 LEU A C 1
ATOM 603 O O . LEU A 1 76 ? 1.222 -1.554 6.310 1.00 98.50 76 LEU A O 1
ATOM 607 N N . LEU A 1 77 ? 1.349 -2.308 4.189 1.00 97.69 77 LEU A N 1
ATOM 608 C CA . LEU A 1 77 ? 2.814 -2.374 4.123 1.00 97.69 77 LEU A CA 1
ATOM 609 C C . LEU A 1 77 ? 3.443 -1.060 3.629 1.00 97.69 77 LEU A C 1
ATOM 611 O O . LEU A 1 77 ? 4.635 -0.858 3.824 1.00 97.69 77 LEU A O 1
ATOM 615 N N . GLY A 1 78 ? 2.667 -0.176 2.991 1.00 96.56 78 GLY A N 1
ATOM 616 C CA . GLY A 1 78 ? 3.195 1.058 2.403 1.00 96.56 78 GLY A CA 1
ATOM 617 C C . GLY A 1 78 ? 4.320 0.776 1.406 1.00 96.56 78 GLY A C 1
ATOM 618 O O . GLY A 1 78 ? 4.204 -0.132 0.580 1.00 96.56 78 GLY A O 1
ATOM 619 N N . GLU A 1 79 ? 5.415 1.520 1.527 1.00 96.00 79 GLU A N 1
ATOM 620 C CA . GLU A 1 79 ? 6.630 1.396 0.708 1.00 96.00 79 GLU A CA 1
ATOM 621 C C . GLU A 1 79 ? 7.369 0.056 0.845 1.00 96.00 79 GLU A C 1
ATOM 623 O O . GLU A 1 79 ? 8.197 -0.288 0.006 1.00 96.00 79 GLU A O 1
ATOM 628 N N . GLU A 1 80 ? 7.060 -0.747 1.862 1.00 96.62 80 GLU A N 1
ATOM 629 C CA . GLU A 1 80 ? 7.646 -2.081 2.034 1.00 96.62 80 GLU A CA 1
ATOM 630 C C . GLU A 1 80 ? 6.921 -3.139 1.182 1.00 96.62 80 GLU A C 1
ATOM 632 O O . GLU A 1 80 ? 7.363 -4.285 1.064 1.00 96.62 80 GLU A O 1
ATOM 637 N N . GLU A 1 81 ? 5.786 -2.797 0.558 1.00 97.88 81 GLU A N 1
ATOM 638 C CA . GLU A 1 81 ? 5.088 -3.730 -0.318 1.00 97.88 81 GLU A CA 1
ATOM 639 C C . GLU A 1 81 ? 5.759 -3.827 -1.687 1.00 97.88 81 GLU A C 1
ATOM 641 O O . GLU A 1 81 ? 5.832 -2.865 -2.457 1.00 97.88 81 GLU A O 1
ATOM 646 N N . TRP A 1 82 ? 6.159 -5.040 -2.049 1.00 97.12 82 TRP A N 1
ATOM 647 C CA . TRP A 1 82 ? 6.680 -5.345 -3.376 1.00 97.12 82 TRP A CA 1
ATOM 648 C C . TRP A 1 82 ? 5.645 -6.074 -4.220 1.00 97.12 82 TRP A C 1
ATOM 650 O O . TRP A 1 82 ? 4.725 -6.713 -3.712 1.00 97.12 82 TRP A O 1
ATOM 660 N N . CYS A 1 83 ? 5.794 -6.008 -5.540 1.00 96.69 83 CYS A N 1
ATOM 661 C CA . CYS A 1 83 ? 4.929 -6.728 -6.463 1.00 96.69 83 CYS A CA 1
ATOM 662 C C . CYS A 1 83 ? 4.870 -8.229 -6.138 1.00 96.69 83 CYS A C 1
ATOM 664 O O . CYS A 1 83 ? 5.889 -8.883 -5.929 1.00 96.69 83 CYS A O 1
ATOM 666 N N . CYS A 1 84 ? 3.674 -8.814 -6.231 1.00 95.62 84 CYS A N 1
ATOM 667 C CA . CYS A 1 84 ? 3.452 -10.249 -6.039 1.00 95.62 84 CYS A CA 1
ATOM 668 C C . CYS A 1 84 ? 4.075 -11.143 -7.131 1.00 95.62 84 CYS A C 1
ATOM 670 O O . CYS A 1 84 ? 3.920 -12.362 -7.095 1.00 95.62 84 CYS A O 1
ATOM 672 N N . GLY A 1 85 ? 4.719 -10.559 -8.146 1.00 93.81 85 GLY A N 1
ATOM 673 C CA . GLY A 1 85 ? 5.405 -11.280 -9.218 1.00 93.81 85 GLY A CA 1
ATOM 674 C C . GLY A 1 85 ? 4.491 -11.899 -10.281 1.00 93.81 85 GLY A C 1
ATOM 675 O O . GLY A 1 85 ? 4.998 -12.371 -11.295 1.00 93.81 85 GLY A O 1
ATOM 676 N N . PHE A 1 86 ? 3.161 -11.856 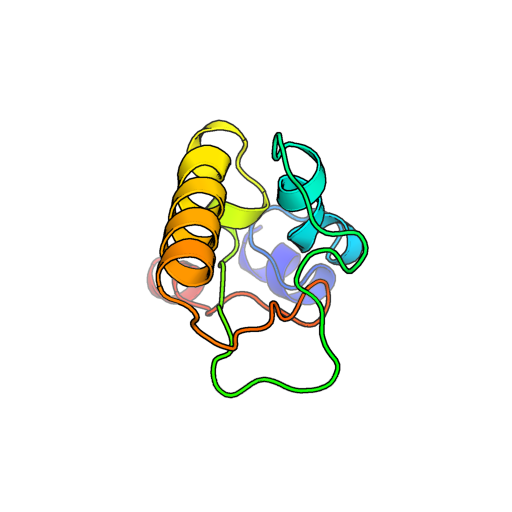-10.120 1.00 93.12 86 PHE A N 1
ATOM 677 C CA . PHE A 1 86 ? 2.211 -12.406 -11.100 1.00 93.12 86 PHE A CA 1
ATOM 678 C C . PHE A 1 86 ? 2.466 -11.948 -12.553 1.00 93.12 86 PHE A C 1
ATOM 680 O O . PHE A 1 86 ? 2.458 -12.801 -13.441 1.00 93.12 86 PHE A O 1
ATOM 687 N N . PRO A 1 87 ? 2.764 -10.663 -12.835 1.00 89.88 87 PRO A N 1
ATOM 688 C CA . PRO A 1 87 ? 3.041 -10.201 -14.197 1.00 89.88 87 PRO A CA 1
ATOM 689 C C . PRO A 1 87 ? 4.238 -10.889 -14.864 1.00 89.88 87 PRO A C 1
ATOM 691 O O . PRO A 1 87 ? 4.257 -10.999 -16.084 1.00 89.88 87 PRO A O 1
ATOM 694 N N . LEU A 1 88 ? 5.205 -11.403 -14.094 1.00 89.75 88 LEU A N 1
ATOM 695 C CA . LEU A 1 88 ? 6.350 -12.147 -14.632 1.00 89.75 88 LEU A CA 1
ATOM 696 C C . LEU A 1 88 ? 5.985 -13.558 -15.110 1.00 89.75 88 LEU A C 1
ATOM 698 O O . LEU A 1 88 ? 6.764 -14.164 -15.836 1.00 89.75 88 LEU A O 1
ATOM 702 N N . LEU A 1 89 ? 4.830 -14.096 -14.707 1.00 87.31 89 LEU 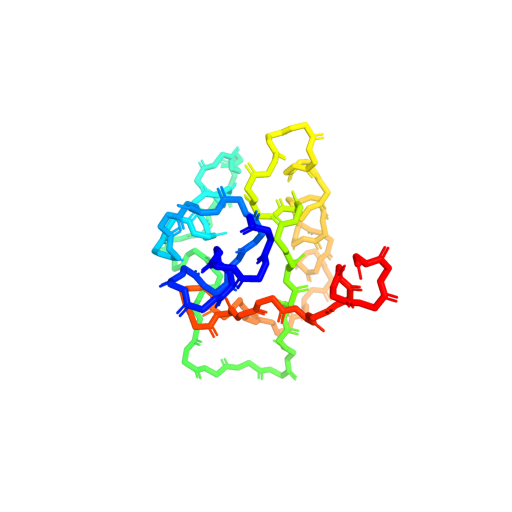A N 1
ATOM 703 C CA . LEU A 1 89 ? 4.374 -15.420 -15.140 1.00 87.31 89 LEU A CA 1
ATOM 704 C C . LEU A 1 89 ? 3.747 -15.395 -16.540 1.00 87.31 89 LEU A C 1
ATOM 706 O O . LEU A 1 89 ? 3.665 -16.437 -17.187 1.00 87.31 89 LEU A O 1
ATOM 710 N N . GLY A 1 90 ? 3.272 -14.228 -16.984 1.00 72.94 90 GLY A N 1
ATOM 711 C CA . GLY A 1 90 ? 2.639 -14.034 -18.291 1.00 72.94 90 GLY A CA 1
ATOM 712 C C . GLY A 1 90 ? 3.441 -13.175 -19.272 1.00 72.94 90 GLY A C 1
ATOM 713 O O . GLY A 1 90 ? 2.966 -12.973 -20.390 1.00 72.94 90 GLY A O 1
ATOM 714 N N . ALA A 1 91 ? 4.598 -12.653 -18.850 1.00 56.97 91 ALA A N 1
ATOM 715 C CA . ALA A 1 91 ? 5.491 -11.808 -19.647 1.00 56.97 91 ALA A CA 1
ATOM 716 C C . ALA A 1 91 ? 6.586 -12.608 -20.365 1.00 56.97 91 ALA A C 1
ATOM 718 O O . ALA A 1 91 ? 7.045 -13.633 -19.813 1.00 56.97 91 ALA A O 1
#

Sequence (91 aa):
MIRDNLEESHNVFGEDNEERAEWVEDMRDAPEHGYIKEQAEVVYFTGCVAAYFPLAQKIPIALVEIMDAGGVDFTLLGEEEWCCGFPLLGA